Protein AF-A0A9J6C9J0-F1 (afdb_monomer_lite)

Sequence (92 aa):
MRTVSQNSANVFAVSGPVVTAERMAGSAMYELVRVGYYELVGVTVGDPVLRTGKPLSVELGPGIMGSIFDGIQRPLKDINELTQSILYPKGN

Secondary structure (DSSP, 8-state):
-----TT--EEEEEETTEEEEE--TTPPTTEEEEE-SS--S---TT-BEEEEEEE-----STT-TT--B-TTS-BHHHHHHHHTSSSPP---

InterPro domains:
  IPR022878 V-type ATP synthase catalytic alpha chain [PTHR43607] (6-91)
  IPR023366 ATP synthase subunit alpha, N-terminal domain-like superfamily [G3DSA:2.40.30.20] (2-42)
  IPR027417 P-loop containing nucleoside triphosphate hydrolase [G3DSA:3.40.50.300] (45-92)

Radius of gyration: 16.03 Å; chains: 1; bounding box: 40×30×40 Å

pLDDT: mean 82.01, std 13.76, range [38.88, 94.12]

Structure (mmCIF, N/CA/C/O backbone):
data_AF-A0A9J6C9J0-F1
#
_entry.id   AF-A0A9J6C9J0-F1
#
loop_
_atom_site.group_PDB
_atom_site.id
_atom_site.type_symbol
_atom_site.label_atom_id
_atom_site.label_alt_id
_atom_site.label_comp_id
_atom_site.label_asym_id
_atom_site.label_entity_id
_atom_site.label_seq_id
_atom_site.pdbx_PDB_ins_code
_atom_site.Cartn_x
_atom_site.Cartn_y
_atom_site.Cartn_z
_atom_site.occupancy
_atom_site.B_iso_or_equiv
_atom_site.auth_seq_id
_atom_site.auth_comp_id
_atom_site.auth_asym_id
_atom_site.auth_atom_id
_atom_site.pdbx_PDB_model_num
ATOM 1 N N . MET A 1 1 ? 10.643 -17.090 2.668 1.00 38.88 1 MET A N 1
ATOM 2 C CA . MET A 1 1 ? 11.422 -16.028 1.997 1.00 38.88 1 MET A CA 1
ATOM 3 C C . MET A 1 1 ? 11.077 -16.072 0.510 1.00 38.88 1 MET A C 1
ATOM 5 O O . MET A 1 1 ? 11.466 -17.021 -0.154 1.00 38.88 1 MET A O 1
ATOM 9 N N . ARG A 1 2 ? 10.218 -15.169 0.010 1.00 40.97 2 ARG A N 1
ATOM 10 C CA . ARG A 1 2 ? 9.848 -15.131 -1.418 1.00 40.97 2 ARG A CA 1
ATOM 11 C C . ARG A 1 2 ? 10.941 -14.373 -2.169 1.00 40.97 2 ARG A C 1
ATOM 13 O O . ARG A 1 2 ? 11.084 -13.173 -1.974 1.00 40.97 2 ARG A O 1
ATOM 20 N N . THR A 1 3 ? 11.724 -15.087 -2.971 1.00 43.47 3 THR A N 1
ATOM 21 C CA . THR A 1 3 ? 12.764 -14.510 -3.826 1.00 43.47 3 THR A CA 1
ATOM 22 C C . THR A 1 3 ? 12.119 -13.586 -4.848 1.00 43.47 3 THR A C 1
ATOM 24 O O . THR A 1 3 ? 11.287 -14.013 -5.649 1.00 43.47 3 THR A O 1
ATOM 27 N N . VAL A 1 4 ? 12.482 -12.312 -4.804 1.00 53.84 4 VAL A N 1
ATOM 28 C CA . VAL A 1 4 ? 11.998 -11.315 -5.754 1.00 53.84 4 VAL A CA 1
ATOM 29 C C . VAL A 1 4 ? 12.830 -11.476 -7.012 1.00 53.84 4 VAL A C 1
ATOM 31 O O . VAL A 1 4 ? 14.049 -11.324 -6.994 1.00 53.84 4 VAL A O 1
ATOM 34 N N . SER A 1 5 ? 12.165 -11.896 -8.085 1.00 52.06 5 SER A N 1
ATOM 35 C CA . SER A 1 5 ? 12.776 -12.034 -9.403 1.00 52.06 5 SER A CA 1
ATOM 36 C C . SER A 1 5 ? 13.427 -10.708 -9.802 1.00 52.06 5 SER A C 1
ATOM 38 O O . SER A 1 5 ? 12.825 -9.652 -9.614 1.00 52.06 5 SER A O 1
ATOM 40 N N . GLN A 1 6 ? 14.628 -10.749 -10.385 1.00 50.88 6 GLN A N 1
ATOM 41 C CA . GLN A 1 6 ? 15.382 -9.560 -10.817 1.00 50.88 6 GLN A CA 1
ATOM 42 C C . GLN A 1 6 ? 14.658 -8.704 -11.884 1.00 50.88 6 GLN A C 1
ATOM 44 O O . GLN A 1 6 ? 15.155 -7.651 -12.265 1.00 50.88 6 GLN A O 1
ATOM 49 N N . ASN A 1 7 ? 13.466 -9.118 -12.331 1.00 57.22 7 ASN A N 1
ATOM 50 C CA . ASN A 1 7 ? 12.583 -8.373 -13.229 1.00 57.22 7 ASN A CA 1
ATOM 51 C C . ASN A 1 7 ? 11.322 -7.808 -12.531 1.00 57.22 7 ASN A C 1
ATOM 53 O O . ASN A 1 7 ? 10.293 -7.606 -13.175 1.00 57.22 7 ASN A O 1
ATOM 57 N N . SER A 1 8 ? 11.360 -7.628 -11.207 1.00 72.75 8 SER A N 1
ATOM 58 C CA . SER A 1 8 ? 10.227 -7.119 -10.424 1.00 72.75 8 SER A CA 1
ATOM 59 C C . SER A 1 8 ? 10.011 -5.615 -10.621 1.00 72.75 8 SER A C 1
ATOM 61 O O . SER A 1 8 ? 10.959 -4.859 -10.841 1.00 72.75 8 SER A O 1
ATOM 63 N N . ALA A 1 9 ? 8.749 -5.189 -10.547 1.00 87.94 9 ALA A N 1
ATOM 64 C CA . ALA A 1 9 ? 8.382 -3.781 -10.565 1.00 87.94 9 ALA A CA 1
ATOM 65 C C . ALA A 1 9 ? 8.825 -3.088 -9.276 1.00 87.94 9 ALA A C 1
ATOM 67 O O . ALA A 1 9 ? 8.622 -3.641 -8.193 1.00 87.94 9 ALA A O 1
ATOM 68 N N . ASN A 1 10 ? 9.391 -1.887 -9.408 1.00 92.00 10 ASN A N 1
ATOM 69 C CA . ASN A 1 10 ? 9.974 -1.126 -8.303 1.00 92.00 10 ASN A CA 1
ATOM 70 C C . ASN A 1 10 ? 9.628 0.365 -8.425 1.00 92.00 10 ASN A C 1
ATOM 72 O O . ASN A 1 10 ? 9.382 0.871 -9.524 1.00 92.00 10 ASN A O 1
ATOM 76 N N . VAL A 1 11 ? 9.649 1.082 -7.304 1.00 92.38 11 VAL A N 1
ATOM 77 C CA . VAL A 1 11 ? 9.475 2.537 -7.250 1.00 92.38 11 VAL A CA 1
ATOM 78 C C . VAL A 1 11 ? 10.660 3.241 -7.908 1.00 92.38 11 VAL A C 1
ATOM 80 O O . VAL A 1 11 ? 11.811 3.017 -7.541 1.00 92.38 11 VAL A O 1
ATOM 83 N N . PHE A 1 12 ? 10.355 4.129 -8.849 1.00 93.56 12 PHE A N 1
ATOM 84 C CA . PHE A 1 12 ? 11.309 4.966 -9.573 1.00 93.56 12 PHE A CA 1
ATOM 85 C C . PHE A 1 12 ? 11.397 6.384 -8.990 1.00 93.56 12 PHE A C 1
ATOM 87 O O . PHE A 1 12 ? 12.486 6.941 -8.888 1.00 93.56 12 PHE A O 1
ATOM 94 N N . ALA A 1 13 ? 10.266 6.975 -8.591 1.00 92.44 13 ALA A N 1
ATOM 95 C CA . ALA A 1 13 ? 10.221 8.326 -8.030 1.00 92.44 13 ALA A CA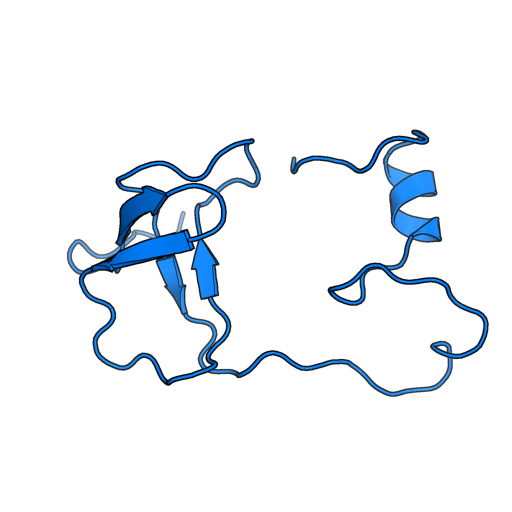 1
ATOM 96 C C . ALA A 1 13 ? 9.038 8.515 -7.071 1.00 92.44 13 ALA A C 1
ATOM 98 O O . ALA A 1 13 ? 7.990 7.891 -7.240 1.00 92.44 13 ALA A O 1
ATOM 99 N N . VAL A 1 14 ? 9.195 9.420 -6.101 1.00 91.38 14 VAL A N 1
ATOM 100 C CA . VAL A 1 14 ? 8.164 9.790 -5.118 1.00 91.38 14 VAL A CA 1
ATOM 101 C C . VAL A 1 14 ? 8.037 11.312 -5.071 1.00 91.38 14 VAL A C 1
ATOM 103 O O . VAL A 1 14 ? 9.028 12.018 -4.897 1.00 91.38 14 VAL A O 1
ATOM 106 N N . SER A 1 15 ? 6.816 11.821 -5.226 1.00 90.62 15 SER A N 1
ATOM 107 C CA . SER A 1 15 ? 6.475 13.243 -5.149 1.00 90.62 15 SER A CA 1
ATOM 108 C C . SER A 1 15 ? 5.213 13.419 -4.304 1.00 90.62 15 SER A C 1
ATOM 110 O O . SER A 1 15 ? 4.084 13.303 -4.786 1.00 90.62 15 SER A O 1
ATOM 112 N N . GLY A 1 16 ? 5.406 13.643 -3.001 1.00 87.31 16 GLY A N 1
ATOM 113 C CA . GLY A 1 16 ? 4.308 13.688 -2.035 1.00 87.31 16 GLY A CA 1
ATOM 114 C C . GLY A 1 16 ? 3.502 12.377 -2.051 1.00 87.31 16 GLY A C 1
ATOM 115 O O . GLY A 1 16 ? 4.088 11.322 -1.815 1.00 87.31 16 GLY A O 1
ATOM 116 N N . PRO A 1 17 ? 2.184 12.406 -2.329 1.00 86.19 17 PRO A N 1
ATOM 117 C CA . PRO A 1 17 ? 1.363 11.197 -2.420 1.00 86.19 17 PRO A CA 1
ATOM 118 C C . PRO A 1 17 ? 1.515 10.444 -3.752 1.00 86.19 17 PRO A C 1
ATOM 120 O O . PRO A 1 17 ? 0.997 9.336 -3.884 1.00 86.19 17 PRO A O 1
ATOM 123 N N . VAL A 1 18 ? 2.171 11.037 -4.755 1.00 90.75 18 VAL A N 1
ATOM 124 C CA . VAL A 1 18 ? 2.324 10.437 -6.085 1.00 90.75 18 VAL A CA 1
ATOM 125 C C . VAL A 1 18 ? 3.595 9.599 -6.125 1.00 90.75 18 VAL A C 1
ATOM 127 O O . VAL A 1 18 ? 4.684 10.086 -5.822 1.00 90.75 18 VAL A O 1
ATOM 130 N N . VAL A 1 19 ? 3.459 8.342 -6.542 1.00 91.31 19 VAL A N 1
ATOM 131 C CA . VAL A 1 19 ? 4.568 7.397 -6.702 1.00 91.31 19 VAL A CA 1
ATOM 132 C C . VAL A 1 19 ? 4.594 6.906 -8.144 1.00 91.31 19 VAL A C 1
ATOM 134 O O . VAL A 1 19 ? 3.586 6.429 -8.663 1.00 91.31 19 VAL A O 1
ATOM 137 N N . THR A 1 20 ? 5.757 6.996 -8.780 1.00 94.06 20 THR A N 1
ATOM 138 C CA . THR A 1 20 ? 6.007 6.456 -10.119 1.00 94.06 20 THR A CA 1
ATOM 139 C C . THR A 1 20 ? 6.804 5.168 -9.983 1.00 94.06 20 THR A C 1
ATOM 141 O O . THR A 1 20 ? 7.822 5.152 -9.294 1.00 94.06 20 THR A O 1
ATOM 144 N N . ALA A 1 21 ? 6.372 4.102 -10.656 1.00 93.31 21 ALA A N 1
ATOM 145 C CA . ALA A 1 21 ? 7.032 2.799 -10.645 1.00 93.31 21 ALA A CA 1
ATOM 146 C C . ALA A 1 21 ? 7.400 2.345 -12.062 1.00 93.31 21 ALA A C 1
ATOM 148 O O . ALA A 1 21 ? 6.686 2.628 -13.025 1.00 93.31 21 ALA A O 1
ATOM 149 N N . GLU A 1 22 ? 8.505 1.618 -12.182 1.00 94.12 22 GLU A N 1
ATOM 150 C CA . GLU A 1 22 ? 8.987 1.051 -13.440 1.00 94.12 22 GLU A CA 1
ATOM 151 C C . GLU A 1 22 ? 8.732 -0.459 -13.525 1.00 94.12 22 GLU A C 1
ATOM 153 O O . GLU A 1 22 ? 8.449 -1.121 -12.527 1.00 94.12 22 GLU A O 1
ATOM 158 N N . ARG A 1 23 ? 8.826 -1.013 -14.742 1.00 92.75 23 ARG A N 1
ATOM 159 C CA . ARG A 1 23 ? 8.566 -2.438 -15.043 1.00 92.75 23 ARG A CA 1
ATOM 160 C C . ARG A 1 23 ? 7.151 -2.910 -14.657 1.00 92.75 23 ARG A C 1
ATOM 162 O O . ARG A 1 23 ? 6.933 -4.075 -14.347 1.00 92.75 23 ARG A O 1
ATOM 169 N N . MET A 1 24 ? 6.162 -2.022 -14.783 1.00 91.75 24 MET A N 1
ATOM 170 C CA . MET A 1 24 ? 4.735 -2.288 -14.519 1.00 91.75 24 MET A CA 1
ATOM 171 C C . MET A 1 24 ? 3.994 -2.952 -15.703 1.00 91.75 24 MET A C 1
ATOM 173 O O . MET A 1 24 ? 2.779 -2.820 -15.844 1.00 91.75 24 MET A O 1
ATOM 177 N N . ALA A 1 25 ? 4.704 -3.651 -16.594 1.00 90.50 25 ALA A N 1
ATOM 178 C CA . ALA A 1 25 ? 4.101 -4.273 -17.775 1.00 90.50 25 ALA A CA 1
ATOM 179 C C . ALA A 1 25 ? 3.105 -5.376 -17.378 1.00 90.50 25 ALA A C 1
ATOM 181 O O . ALA A 1 25 ? 3.462 -6.308 -16.657 1.00 90.50 25 ALA A O 1
ATOM 182 N N . GLY A 1 26 ? 1.860 -5.279 -17.856 1.00 87.19 26 GLY A N 1
ATOM 183 C CA . GLY A 1 26 ? 0.746 -6.167 -17.494 1.00 87.19 26 GLY A CA 1
ATOM 184 C C . GLY A 1 26 ? -0.097 -5.685 -16.307 1.00 87.19 26 GLY A C 1
ATOM 185 O O . GLY A 1 26 ? -0.978 -6.418 -15.873 1.00 87.19 26 GLY A O 1
ATOM 186 N N . SER A 1 27 ? 0.187 -4.498 -15.758 1.00 89.19 27 SER A N 1
ATOM 187 C CA . SER A 1 27 ? -0.715 -3.821 -14.819 1.00 89.19 27 SER A CA 1
ATOM 188 C C . SER A 1 27 ? -1.889 -3.190 -15.567 1.00 89.19 27 SER A C 1
ATOM 190 O O . SER A 1 27 ? -1.724 -2.729 -16.700 1.00 89.19 27 SER A O 1
ATOM 192 N N . ALA A 1 28 ? -3.051 -3.116 -14.926 1.00 91.00 28 ALA A N 1
ATOM 193 C CA . ALA A 1 28 ? -4.221 -2.423 -15.459 1.00 91.00 28 ALA A CA 1
ATOM 194 C C . ALA A 1 28 ? -4.407 -1.026 -14.839 1.00 91.00 28 ALA A C 1
ATOM 196 O O . ALA A 1 28 ? -3.987 -0.755 -13.712 1.00 91.00 28 ALA A O 1
ATOM 197 N N . MET A 1 29 ? -5.076 -0.126 -15.568 1.00 93.81 29 MET A N 1
ATOM 198 C CA . MET A 1 29 ? -5.557 1.131 -14.985 1.00 93.81 29 MET A CA 1
ATOM 199 C C . MET A 1 29 ? -6.534 0.814 -13.841 1.00 93.81 29 MET A C 1
ATOM 201 O O . MET A 1 29 ? -7.355 -0.093 -13.970 1.00 93.81 29 MET A O 1
ATOM 205 N N . TYR A 1 30 ? -6.440 1.560 -12.736 1.00 90.94 30 TYR A N 1
ATOM 206 C CA . TYR A 1 30 ? -7.220 1.356 -11.504 1.00 90.94 30 TYR A CA 1
ATOM 207 C C . TYR A 1 30 ? -6.949 0.044 -10.751 1.00 90.94 30 TYR A C 1
ATOM 209 O O . TYR A 1 30 ? -7.672 -0.274 -9.807 1.00 90.94 30 TYR A O 1
ATOM 217 N N . GLU A 1 31 ? -5.908 -0.704 -11.117 1.00 92.88 31 GLU A N 1
ATOM 218 C CA . GLU A 1 31 ? -5.466 -1.863 -10.346 1.00 92.88 31 GLU A CA 1
ATOM 219 C C . GLU A 1 31 ? -4.862 -1.435 -9.002 1.00 92.88 31 GLU A C 1
ATOM 221 O O . GLU A 1 31 ? -4.052 -0.508 -8.927 1.00 92.88 31 GLU A O 1
ATOM 226 N N . LEU A 1 32 ? -5.223 -2.141 -7.932 1.00 90.19 32 LEU A N 1
ATOM 227 C CA . LEU A 1 32 ? -4.634 -1.946 -6.619 1.00 90.19 32 LEU A CA 1
ATOM 228 C C . LEU A 1 32 ? -3.239 -2.581 -6.560 1.00 90.19 32 LEU A C 1
ATOM 230 O O . LEU A 1 32 ? -3.030 -3.719 -6.989 1.00 90.19 32 LEU A O 1
ATOM 234 N N . VAL A 1 33 ? -2.282 -1.864 -5.980 1.00 90.06 33 VAL A N 1
ATOM 235 C CA . VAL A 1 33 ? -0.894 -2.315 -5.823 1.00 90.06 33 VAL A CA 1
ATOM 236 C C . VAL A 1 33 ? -0.446 -2.153 -4.374 1.00 90.06 33 VAL A C 1
ATOM 238 O O . VAL A 1 33 ? -0.940 -1.288 -3.654 1.00 90.06 33 VAL A O 1
ATOM 241 N N . ARG A 1 34 ? 0.491 -2.991 -3.934 1.00 88.19 34 ARG A N 1
ATOM 242 C CA . ARG A 1 34 ? 1.186 -2.855 -2.647 1.00 88.19 34 ARG A CA 1
ATOM 243 C C . ARG A 1 34 ? 2.604 -2.372 -2.909 1.00 88.19 34 ARG A C 1
ATOM 245 O O . ARG A 1 34 ? 3.275 -2.935 -3.767 1.00 88.19 34 ARG A O 1
ATOM 252 N N . VAL A 1 35 ? 3.047 -1.356 -2.182 1.00 87.69 35 VAL A N 1
ATOM 253 C CA . VAL A 1 35 ? 4.394 -0.788 -2.308 1.00 87.69 35 VAL A CA 1
ATOM 254 C C . VAL A 1 35 ? 5.177 -1.090 -1.032 1.00 87.69 35 VAL A C 1
ATOM 256 O O . VAL A 1 35 ? 4.634 -0.905 0.054 1.00 87.69 35 VAL A O 1
ATOM 259 N N . GLY A 1 36 ? 6.421 -1.553 -1.163 1.00 83.06 36 GLY A N 1
ATOM 260 C CA . GLY A 1 36 ? 7.263 -1.949 -0.030 1.00 83.06 36 GLY A CA 1
ATOM 261 C C . GLY A 1 36 ? 7.010 -3.381 0.468 1.00 83.06 36 GLY A C 1
ATOM 262 O O . GLY A 1 36 ? 6.007 -4.017 0.136 1.00 83.06 36 GLY A O 1
ATOM 263 N N . TYR A 1 37 ? 7.952 -3.911 1.257 1.00 72.38 37 TYR A N 1
ATOM 264 C CA . TYR A 1 37 ? 7.790 -5.194 1.972 1.00 72.38 37 TYR A CA 1
ATOM 265 C C . TYR A 1 37 ? 7.280 -5.018 3.400 1.00 72.38 37 TYR A C 1
ATOM 267 O O . TYR A 1 37 ? 6.593 -5.896 3.918 1.00 72.38 37 TYR A O 1
ATOM 275 N N . TYR A 1 38 ? 7.662 -3.910 4.026 1.00 58.06 38 TYR A N 1
ATOM 276 C CA . TYR A 1 38 ? 7.352 -3.579 5.405 1.00 58.06 38 TYR A CA 1
ATOM 277 C C . TYR A 1 38 ? 6.513 -2.313 5.414 1.00 58.06 38 TYR A C 1
ATOM 279 O O . TYR A 1 38 ? 6.684 -1.456 4.548 1.00 58.06 38 TYR A O 1
ATOM 287 N N . GLU A 1 39 ? 5.632 -2.171 6.395 1.00 59.00 39 GLU A N 1
ATOM 288 C CA . GLU A 1 39 ? 4.789 -0.984 6.526 1.00 59.00 39 GLU A CA 1
ATOM 289 C C . GLU A 1 39 ? 5.572 0.201 7.137 1.00 59.00 39 GLU A C 1
ATOM 291 O O . GLU A 1 39 ? 4.989 1.154 7.644 1.00 59.00 39 GLU A O 1
ATOM 296 N N . LEU A 1 40 ? 6.908 0.166 7.076 1.00 49.34 40 LEU A N 1
ATOM 297 C CA . LEU A 1 40 ? 7.782 1.206 7.602 1.00 49.34 40 LEU A CA 1
ATOM 298 C C . LEU A 1 40 ? 7.471 2.552 6.941 1.00 49.34 40 LEU A C 1
ATOM 300 O O . LEU A 1 40 ? 7.151 2.652 5.756 1.00 49.34 40 LEU A O 1
ATOM 304 N N . VAL A 1 41 ? 7.546 3.608 7.744 1.00 58.62 41 VAL A N 1
ATOM 305 C CA . VAL A 1 41 ? 7.166 4.955 7.328 1.00 58.62 41 VAL A CA 1
ATOM 306 C C . VAL A 1 41 ? 8.035 5.427 6.160 1.00 58.62 41 VAL A C 1
ATOM 308 O O . VAL A 1 41 ? 9.220 5.698 6.327 1.00 58.62 41 VAL A O 1
ATOM 311 N N . GLY A 1 42 ? 7.391 5.616 5.009 1.00 70.56 42 GLY A N 1
ATOM 312 C CA . GLY A 1 42 ? 7.957 6.276 3.836 1.00 70.56 42 GLY A CA 1
ATOM 313 C C . GLY A 1 42 ? 8.268 5.306 2.702 1.00 70.56 42 GLY A C 1
ATOM 314 O O . GLY A 1 42 ? 9.125 4.441 2.828 1.00 70.56 42 GLY A O 1
ATOM 315 N N . VAL A 1 43 ? 7.596 5.506 1.567 1.00 82.50 43 VAL A N 1
ATOM 316 C CA . VAL A 1 43 ? 7.962 4.854 0.307 1.00 82.50 43 VAL A CA 1
ATOM 317 C C . VAL A 1 43 ? 9.234 5.513 -0.219 1.00 82.50 43 VAL A C 1
ATOM 319 O O . VAL A 1 43 ? 9.299 6.740 -0.329 1.00 82.50 43 VAL A O 1
ATOM 322 N N . THR A 1 44 ? 10.227 4.706 -0.570 1.00 87.94 44 THR A N 1
ATOM 323 C CA . THR A 1 44 ? 11.516 5.150 -1.106 1.00 87.94 44 THR 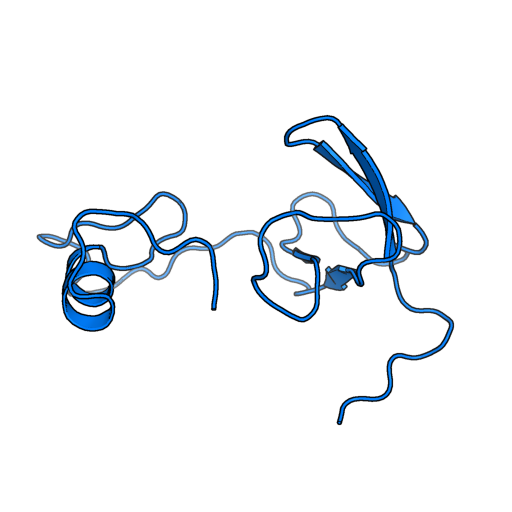A CA 1
ATOM 324 C C . THR A 1 44 ? 11.785 4.561 -2.489 1.00 87.94 44 THR A C 1
ATOM 326 O O . THR A 1 44 ? 11.162 3.592 -2.925 1.00 87.94 44 THR A O 1
ATOM 329 N N . VAL A 1 45 ? 12.705 5.186 -3.228 1.00 89.94 45 VAL A N 1
ATOM 330 C CA . VAL A 1 45 ? 13.141 4.676 -4.535 1.00 89.94 45 VAL A CA 1
ATOM 331 C C . VAL A 1 45 ? 13.790 3.305 -4.350 1.00 89.94 45 VAL A C 1
ATOM 333 O O . VAL A 1 45 ? 14.654 3.136 -3.494 1.00 89.94 45 VAL A O 1
ATOM 336 N N . GLY A 1 46 ? 13.385 2.337 -5.173 1.00 88.88 46 GLY A N 1
ATOM 337 C CA . GLY A 1 46 ? 13.830 0.945 -5.083 1.00 88.88 46 GLY A CA 1
ATOM 338 C C . GLY A 1 46 ? 12.876 0.014 -4.332 1.00 88.88 46 GLY A C 1
ATOM 339 O O . GLY A 1 46 ? 13.039 -1.201 -4.447 1.00 88.88 46 GLY A O 1
ATOM 340 N N . ASP A 1 47 ? 11.858 0.537 -3.638 1.00 90.25 47 ASP A N 1
ATOM 341 C CA . ASP A 1 47 ? 10.853 -0.310 -2.992 1.00 90.25 47 ASP A CA 1
ATOM 342 C C . ASP A 1 47 ? 10.100 -1.163 -4.023 1.00 90.25 47 ASP A C 1
ATOM 344 O O . ASP A 1 47 ? 9.754 -0.670 -5.103 1.00 90.25 47 ASP A O 1
ATOM 348 N N . PRO A 1 48 ? 9.814 -2.442 -3.719 1.00 89.81 48 PRO A N 1
ATOM 349 C CA . PRO A 1 48 ? 9.057 -3.299 -4.622 1.00 89.81 48 PRO A CA 1
ATOM 350 C C . PRO A 1 48 ? 7.627 -2.790 -4.796 1.00 89.81 48 PRO A C 1
ATOM 352 O O . PRO A 1 48 ? 7.012 -2.264 -3.867 1.00 89.81 48 PRO A O 1
ATOM 355 N N . VAL A 1 49 ? 7.051 -3.051 -5.963 1.00 91.12 49 VAL A N 1
ATOM 356 C CA . VAL A 1 49 ? 5.629 -2.846 -6.234 1.00 91.12 49 VAL A CA 1
ATOM 357 C C . VAL A 1 49 ? 5.001 -4.182 -6.612 1.00 91.12 49 VAL A C 1
ATOM 359 O O . VAL A 1 49 ? 5.309 -4.783 -7.640 1.00 91.12 49 VAL A O 1
ATOM 362 N N . LEU A 1 50 ? 4.106 -4.665 -5.756 1.00 89.44 50 LEU A N 1
ATOM 363 C CA . LEU A 1 50 ? 3.390 -5.922 -5.919 1.00 89.44 50 LEU A CA 1
ATOM 364 C C . LEU A 1 50 ? 1.981 -5.660 -6.442 1.00 89.44 50 LEU A C 1
ATOM 366 O O . LEU A 1 50 ? 1.170 -4.972 -5.823 1.00 89.44 50 LEU A O 1
ATOM 370 N N . ARG A 1 51 ? 1.680 -6.269 -7.580 1.00 88.75 51 ARG A N 1
ATOM 371 C CA . ARG A 1 51 ? 0.369 -6.222 -8.225 1.00 88.75 51 ARG A CA 1
ATOM 372 C C . ARG A 1 51 ? -0.634 -7.133 -7.538 1.00 88.75 51 ARG A C 1
ATOM 374 O O . ARG A 1 51 ? -0.288 -8.256 -7.169 1.00 88.75 51 ARG A O 1
ATOM 381 N N . THR A 1 52 ? -1.877 -6.675 -7.408 1.00 89.31 52 THR A N 1
ATOM 382 C CA . THR A 1 52 ? -2.974 -7.520 -6.908 1.00 89.31 52 THR A CA 1
ATOM 383 C C . THR A 1 52 ? -3.810 -8.137 -8.025 1.00 89.31 52 THR A C 1
ATOM 385 O O . THR A 1 52 ? -4.523 -9.108 -7.773 1.00 89.31 52 THR A O 1
ATOM 388 N N . GLY A 1 53 ? -3.735 -7.596 -9.246 1.00 90.50 53 GLY A N 1
ATOM 389 C CA . GLY A 1 53 ? -4.566 -7.996 -10.382 1.00 90.50 53 GLY A CA 1
ATOM 390 C C . GLY A 1 53 ? -6.046 -7.642 -10.228 1.00 90.50 53 GLY A C 1
ATOM 391 O O . GLY A 1 53 ? -6.869 -8.129 -11.000 1.00 90.50 53 GLY A O 1
ATOM 392 N N . LYS A 1 54 ? -6.412 -6.846 -9.216 1.00 90.88 54 LYS A N 1
ATOM 393 C CA . LYS A 1 54 ? -7.797 -6.484 -8.904 1.00 90.88 54 LYS A CA 1
ATOM 394 C C . LYS A 1 54 ? -7.914 -4.974 -8.698 1.00 90.88 54 LYS A C 1
ATOM 396 O O . LYS A 1 54 ? -6.978 -4.366 -8.177 1.00 90.88 54 LYS A O 1
ATOM 401 N N . PRO A 1 55 ? -9.037 -4.354 -9.084 1.00 93.00 55 PRO A N 1
ATOM 402 C CA . PRO A 1 55 ? -9.298 -2.969 -8.723 1.00 93.00 55 PRO A CA 1
ATOM 403 C C . PRO A 1 55 ? -9.525 -2.829 -7.213 1.00 93.00 55 PRO A C 1
ATOM 405 O O . PRO A 1 55 ? -9.735 -3.822 -6.511 1.00 93.00 55 PRO A O 1
ATOM 408 N N . LEU A 1 56 ? -9.517 -1.591 -6.712 1.00 88.94 56 LEU A N 1
ATOM 409 C CA . LEU A 1 56 ? -9.981 -1.310 -5.353 1.00 88.94 56 LEU A CA 1
ATOM 410 C C . LEU A 1 56 ? -11.435 -1.786 -5.201 1.00 88.94 56 LEU A C 1
ATOM 412 O O . LEU A 1 56 ? -12.302 -1.432 -5.998 1.00 88.94 56 LEU A O 1
ATOM 416 N N . SER A 1 57 ? -11.689 -2.586 -4.171 1.00 89.12 57 SER A N 1
ATOM 417 C CA . SER A 1 57 ? -12.998 -3.165 -3.875 1.00 89.12 57 SER A CA 1
ATOM 418 C C . SER A 1 57 ? -13.283 -3.104 -2.382 1.00 89.12 57 SER A C 1
ATOM 420 O O . SER A 1 57 ? -12.356 -3.072 -1.576 1.00 89.12 57 SER A O 1
ATOM 422 N N . VAL A 1 58 ? -1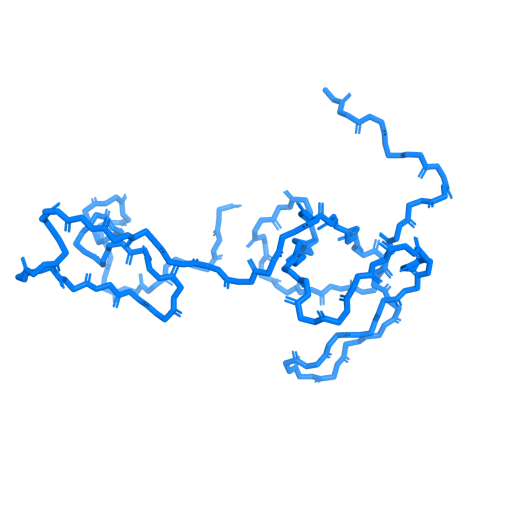4.563 -3.155 -2.035 1.00 88.06 58 VAL A N 1
ATOM 423 C CA . VAL A 1 58 ? -15.074 -3.162 -0.661 1.00 88.06 58 VAL A CA 1
ATOM 424 C C . VAL A 1 58 ? -15.892 -4.437 -0.454 1.00 88.06 58 VAL A C 1
ATOM 426 O O . VAL A 1 58 ? -16.574 -4.893 -1.374 1.00 88.06 58 VAL A O 1
ATOM 429 N N . GLU A 1 59 ? -15.821 -5.020 0.739 1.00 87.31 59 GLU A N 1
ATOM 430 C CA . GLU A 1 59 ? -16.699 -6.121 1.139 1.00 87.31 59 GLU A CA 1
ATOM 431 C C . GLU A 1 59 ? -18.076 -5.573 1.525 1.00 87.31 59 GLU A C 1
ATOM 433 O O . GLU A 1 59 ? -18.154 -4.585 2.250 1.00 87.31 59 GLU A O 1
ATOM 438 N N . LEU A 1 60 ? -19.157 -6.198 1.048 1.00 89.00 60 LEU A N 1
ATOM 439 C CA . LEU A 1 60 ? -20.535 -5.841 1.389 1.00 89.00 60 LEU A CA 1
ATOM 440 C C . LEU A 1 60 ? -21.206 -7.006 2.118 1.00 89.00 60 LEU A C 1
ATOM 442 O O . LEU A 1 60 ? -21.272 -8.112 1.587 1.00 89.00 60 LEU A O 1
ATOM 446 N N . GLY A 1 61 ? -21.743 -6.754 3.311 1.00 88.31 61 GLY A N 1
ATOM 447 C CA . GLY A 1 61 ? -22.405 -7.780 4.106 1.00 88.31 61 GLY A CA 1
ATOM 448 C C . GLY A 1 61 ? -22.965 -7.264 5.436 1.00 88.31 61 GLY A C 1
ATOM 449 O O . GLY A 1 61 ? -22.769 -6.097 5.798 1.00 88.31 61 GLY A O 1
ATOM 450 N N . PRO A 1 62 ? -23.689 -8.123 6.174 1.00 87.56 62 PRO A N 1
ATOM 451 C CA . PRO A 1 62 ? -24.115 -7.837 7.540 1.00 87.56 62 PRO A CA 1
ATOM 452 C C . PRO A 1 62 ? -22.917 -7.463 8.4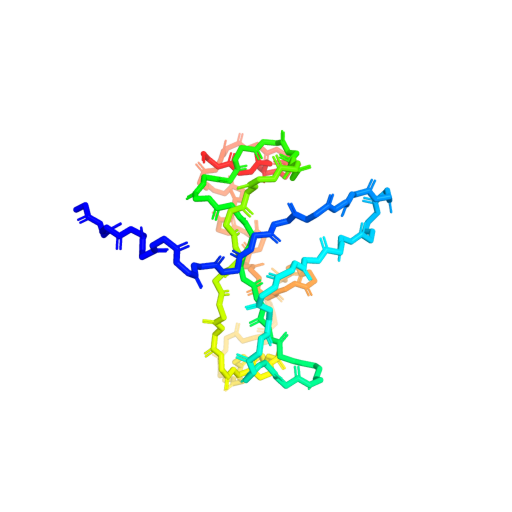25 1.00 87.56 62 PRO A C 1
ATOM 454 O O . PRO A 1 62 ? -21.851 -8.056 8.307 1.00 87.56 62 PRO A O 1
ATOM 457 N N . GLY A 1 63 ? -23.089 -6.483 9.315 1.00 82.62 63 GLY A N 1
ATOM 458 C CA . GLY A 1 63 ? -22.012 -5.986 10.187 1.00 82.62 63 GLY A CA 1
ATOM 459 C C . GLY A 1 63 ? -21.293 -4.728 9.682 1.00 82.62 63 GLY A C 1
ATOM 460 O O . GLY A 1 63 ? -20.519 -4.131 10.429 1.00 82.62 63 GLY A O 1
ATOM 461 N N . ILE A 1 64 ? -21.589 -4.265 8.460 1.00 85.94 64 ILE A N 1
ATOM 462 C CA . ILE A 1 64 ? -21.107 -2.961 7.966 1.00 85.94 64 ILE A CA 1
ATOM 463 C C . ILE A 1 64 ? -21.898 -1.801 8.575 1.00 85.94 64 ILE A C 1
ATOM 465 O O . ILE A 1 64 ? -21.318 -0.788 8.960 1.00 85.94 64 ILE A O 1
ATOM 469 N N . MET A 1 65 ? -23.223 -1.935 8.683 1.00 84.62 65 MET A N 1
ATOM 470 C CA . MET A 1 65 ? -24.041 -0.926 9.355 1.00 84.62 65 MET A CA 1
ATOM 471 C C . MET A 1 65 ? -23.759 -0.908 10.859 1.00 84.62 65 MET A C 1
ATOM 473 O O . MET A 1 65 ? -23.751 -1.953 11.504 1.00 84.62 65 MET A O 1
ATOM 477 N N . GLY A 1 66 ? -23.572 0.294 11.410 1.00 82.88 66 GLY A N 1
ATOM 478 C CA . GLY A 1 66 ? -23.251 0.503 12.826 1.00 82.88 66 GLY A CA 1
ATOM 479 C C . GLY A 1 66 ? -21.756 0.436 13.154 1.00 82.88 66 GLY A C 1
ATOM 480 O O . GLY A 1 66 ? -21.378 0.731 14.285 1.00 82.88 66 GLY A O 1
ATOM 481 N N . SER A 1 67 ? -20.911 0.111 12.174 1.00 85.38 67 SER A N 1
ATOM 482 C CA . SER A 1 67 ? -19.455 0.035 12.313 1.00 85.38 67 SER A CA 1
ATOM 483 C C . SER A 1 67 ? -18.781 1.254 11.673 1.00 85.38 67 SER A C 1
ATOM 485 O O . SER A 1 67 ? -19.243 1.765 10.653 1.00 85.38 67 SER A O 1
ATOM 487 N N . ILE A 1 68 ? -17.682 1.733 12.266 1.00 87.69 68 ILE A N 1
ATOM 488 C CA . ILE A 1 68 ? -16.885 2.847 11.730 1.00 87.69 68 ILE A CA 1
ATOM 489 C C . ILE A 1 68 ? -15.593 2.287 11.130 1.00 87.69 68 ILE A C 1
ATOM 491 O O . ILE A 1 68 ? -14.817 1.619 11.820 1.00 87.69 68 ILE A O 1
ATOM 495 N N . PHE A 1 69 ? -15.354 2.602 9.859 1.00 88.62 69 PHE A N 1
ATOM 496 C CA . PHE A 1 69 ? -14.180 2.171 9.105 1.00 88.62 69 PHE A CA 1
ATOM 497 C C . PHE A 1 69 ? -13.356 3.368 8.617 1.00 88.62 69 PHE A C 1
ATOM 499 O O . PHE A 1 69 ? -13.869 4.482 8.505 1.00 88.62 69 PHE A O 1
ATOM 506 N N . ASP A 1 70 ? -12.078 3.133 8.317 1.00 87.06 70 ASP A N 1
ATOM 507 C CA . ASP A 1 70 ? -11.226 4.103 7.623 1.00 87.06 70 ASP A CA 1
ATOM 508 C C . ASP A 1 70 ? -11.534 4.181 6.108 1.00 87.06 70 ASP A C 1
ATOM 510 O O . ASP A 1 70 ? -12.388 3.468 5.576 1.00 87.06 70 ASP A O 1
ATOM 514 N N . GLY A 1 71 ? -10.807 5.043 5.387 1.00 84.88 71 GLY A N 1
ATOM 515 C CA . GLY A 1 71 ? -10.966 5.230 3.938 1.00 84.88 71 GLY A CA 1
ATOM 516 C C . GLY A 1 71 ? -10.597 4.021 3.064 1.00 84.88 71 GLY A C 1
ATOM 517 O O . GLY A 1 71 ? -10.774 4.095 1.850 1.00 84.88 71 GLY A O 1
ATOM 518 N N . ILE A 1 72 ? -10.089 2.929 3.646 1.00 86.25 72 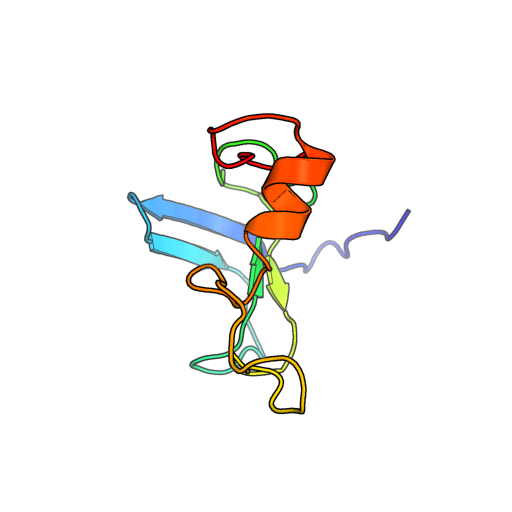ILE A N 1
ATOM 519 C CA . ILE A 1 72 ? -9.802 1.662 2.957 1.00 86.25 72 ILE A CA 1
ATOM 520 C C . ILE A 1 72 ? -10.476 0.454 3.635 1.00 86.25 72 ILE A C 1
ATOM 522 O O . ILE A 1 72 ? -10.042 -0.681 3.449 1.00 86.25 72 ILE A O 1
ATOM 526 N N . GLN A 1 73 ? -11.552 0.692 4.392 1.00 85.88 73 GLN A N 1
ATOM 527 C CA . GLN A 1 73 ? -12.392 -0.323 5.036 1.00 85.88 73 GLN A CA 1
ATOM 528 C C . GLN A 1 73 ? -11.729 -1.133 6.170 1.00 85.88 73 GLN A C 1
ATOM 530 O O . GLN A 1 73 ? -12.091 -2.282 6.419 1.00 85.88 73 GLN A O 1
ATOM 535 N N . ARG A 1 74 ? -10.792 -0.554 6.924 1.00 84.81 74 ARG A N 1
ATOM 536 C CA . ARG A 1 74 ? -10.298 -1.170 8.168 1.00 84.81 74 ARG A CA 1
ATOM 537 C C . ARG A 1 74 ? -11.132 -0.713 9.374 1.00 84.81 74 ARG A C 1
ATOM 539 O O . ARG A 1 74 ? -11.353 0.495 9.503 1.00 84.81 74 ARG A O 1
ATOM 546 N N . PRO A 1 75 ? -11.595 -1.619 10.258 1.00 89.44 75 PRO A N 1
ATOM 547 C CA . PRO A 1 75 ? -12.397 -1.239 11.423 1.00 89.44 75 PRO A CA 1
ATOM 548 C C . PRO A 1 75 ? -11.583 -0.392 12.410 1.00 89.44 75 PRO A C 1
ATOM 550 O O . PRO A 1 75 ? -10.557 -0.836 12.923 1.00 89.44 75 PRO A O 1
ATOM 553 N N . LEU A 1 76 ? -12.036 0.830 12.712 1.00 87.19 76 LEU A N 1
ATOM 554 C CA . LEU A 1 76 ? -11.291 1.731 13.608 1.00 87.19 76 LEU A CA 1
ATOM 555 C C . LEU A 1 76 ? -11.288 1.253 15.064 1.00 87.19 76 LEU A C 1
ATOM 557 O O . LEU A 1 76 ? -10.335 1.517 15.795 1.00 87.19 76 LEU A O 1
ATOM 561 N N . LYS A 1 77 ? -12.348 0.551 15.480 1.00 88.50 77 LYS A N 1
ATOM 562 C CA . LYS A 1 77 ? -12.456 -0.027 16.822 1.00 88.50 77 LYS A CA 1
ATOM 563 C C . LYS A 1 77 ? -11.359 -1.070 17.053 1.00 88.50 77 LYS A C 1
ATOM 565 O O . LYS A 1 77 ? -10.614 -0.949 18.019 1.00 88.50 77 LYS A O 1
ATOM 570 N N . ASP A 1 78 ? -11.209 -2.002 16.117 1.00 88.00 78 ASP A N 1
ATOM 571 C CA . ASP A 1 78 ? -10.219 -3.080 16.187 1.00 88.00 78 ASP A CA 1
ATOM 572 C C . ASP A 1 78 ? -8.787 -2.527 16.170 1.00 88.00 78 ASP A C 1
ATOM 574 O O . ASP A 1 78 ? -7.926 -2.994 16.914 1.00 88.00 78 ASP A O 1
ATOM 578 N N . ILE A 1 79 ? -8.534 -1.486 15.364 1.00 86.00 79 ILE A N 1
ATOM 579 C CA . ILE A 1 79 ? -7.234 -0.802 15.336 1.00 86.00 79 ILE A CA 1
ATOM 580 C C . ILE A 1 79 ? -6.916 -0.183 16.700 1.00 86.00 79 ILE A C 1
ATOM 582 O O . ILE A 1 79 ? -5.807 -0.363 17.193 1.00 86.00 79 ILE A O 1
ATOM 586 N N . ASN A 1 80 ? -7.866 0.531 17.308 1.00 87.25 80 ASN A N 1
ATOM 587 C CA . ASN A 1 80 ? -7.673 1.159 18.616 1.00 87.25 80 ASN A CA 1
ATOM 588 C C . ASN A 1 80 ? -7.439 0.113 19.719 1.00 87.25 80 ASN A C 1
ATOM 590 O O . ASN A 1 80 ? -6.538 0.263 20.540 1.00 87.25 80 ASN A O 1
ATOM 594 N N . GLU A 1 81 ? -8.206 -0.979 19.716 1.00 87.25 81 GLU A N 1
ATOM 595 C CA . GLU A 1 81 ? -8.036 -2.067 20.685 1.00 87.25 81 GLU A CA 1
ATOM 596 C C . GLU A 1 81 ? -6.654 -2.725 20.569 1.00 87.25 81 GLU A C 1
ATOM 598 O O . GLU A 1 81 ? -6.013 -2.969 21.595 1.00 87.25 81 GLU A O 1
ATOM 603 N N . LEU A 1 82 ? -6.170 -2.943 19.340 1.00 84.75 82 LEU A N 1
ATOM 604 C CA . LEU A 1 82 ? -4.871 -3.556 19.061 1.00 84.75 82 LEU A CA 1
ATOM 605 C C . LEU A 1 82 ? -3.687 -2.649 19.424 1.00 84.75 82 LEU A C 1
ATOM 607 O O . LEU A 1 82 ? -2.691 -3.130 19.959 1.00 84.75 82 LEU A O 1
ATOM 611 N N . THR A 1 83 ? -3.764 -1.352 19.115 1.00 83.38 83 THR A N 1
ATOM 612 C CA . THR A 1 83 ? -2.655 -0.408 19.344 1.00 83.38 83 THR A CA 1
ATOM 613 C C . THR A 1 83 ? -2.688 0.245 20.719 1.00 83.38 83 THR A C 1
ATOM 615 O O . THR A 1 83 ? -1.679 0.819 21.128 1.00 83.38 83 THR A O 1
ATOM 618 N N . GLN A 1 84 ? -3.830 0.186 21.419 1.00 83.06 84 GLN A N 1
ATOM 619 C CA . GLN A 1 84 ? -4.087 0.886 22.683 1.00 83.06 84 GLN A CA 1
ATOM 620 C C . GLN A 1 84 ? -3.789 2.397 22.583 1.00 83.06 84 GLN A C 1
ATOM 622 O O . GLN A 1 84 ? -3.324 3.019 23.539 1.00 83.06 84 GLN A O 1
ATOM 627 N N . SER A 1 85 ? -4.008 2.998 21.408 1.00 82.44 85 SER A N 1
ATOM 628 C CA . SER A 1 85 ? -3.618 4.377 21.114 1.00 82.44 85 SER A CA 1
ATOM 629 C C . SER A 1 85 ? -4.696 5.128 20.343 1.00 82.44 85 SER A C 1
ATOM 631 O O . SER A 1 85 ? -5.304 4.610 19.410 1.00 82.44 85 SER A O 1
ATOM 633 N N . ILE A 1 86 ? -4.858 6.411 20.679 1.00 79.88 86 ILE A N 1
ATOM 634 C CA . ILE A 1 86 ? -5.684 7.356 19.912 1.00 79.88 86 ILE A CA 1
ATOM 635 C C . ILE A 1 86 ? -5.068 7.707 18.547 1.00 79.88 86 ILE A C 1
ATOM 637 O O . ILE A 1 86 ? -5.715 8.348 17.720 1.00 79.88 86 ILE A O 1
ATOM 641 N N . LEU A 1 87 ? -3.801 7.340 18.326 1.00 79.44 87 LEU A N 1
ATOM 642 C 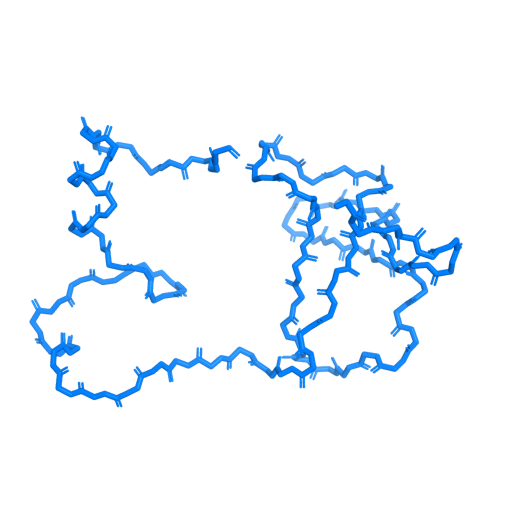CA . LEU A 1 87 ? -3.075 7.605 17.092 1.00 79.44 87 LEU A CA 1
ATOM 643 C C . LEU A 1 87 ? -3.214 6.439 16.118 1.00 79.44 87 LEU A C 1
ATOM 645 O O . LEU A 1 87 ? -3.142 5.268 16.485 1.00 79.44 87 LEU A O 1
ATOM 649 N N . TYR A 1 88 ? -3.342 6.788 14.841 1.00 77.50 88 TYR A N 1
ATOM 650 C CA . TYR A 1 88 ? -3.387 5.810 13.769 1.00 77.50 88 TYR A CA 1
ATOM 651 C C . TYR A 1 88 ? -2.009 5.150 13.591 1.00 77.50 88 TYR A C 1
ATOM 653 O O . TYR A 1 88 ? -1.043 5.877 13.325 1.00 77.50 88 TYR A O 1
ATOM 661 N N . PRO A 1 89 ? -1.887 3.812 13.683 1.00 70.50 89 PRO A N 1
ATOM 662 C CA . PRO A 1 89 ? -0.606 3.142 13.505 1.00 70.50 89 PRO A CA 1
ATOM 663 C C . PRO A 1 89 ? -0.090 3.385 12.086 1.00 70.50 89 PRO A C 1
ATOM 665 O O . PRO A 1 89 ? -0.769 3.118 11.089 1.00 70.50 89 PRO A O 1
ATOM 668 N N . LYS A 1 90 ? 1.122 3.928 11.983 1.00 62.47 90 LYS A N 1
ATOM 669 C CA . LYS A 1 90 ? 1.824 4.098 10.710 1.00 62.47 90 LYS A CA 1
ATOM 670 C C . LYS A 1 90 ? 2.696 2.875 10.476 1.00 62.47 90 LYS A C 1
ATOM 672 O O . LYS A 1 90 ? 3.903 2.959 10.633 1.00 62.47 90 LYS A O 1
ATOM 677 N N . GLY A 1 91 ? 2.024 1.782 10.128 1.00 59.75 91 GLY A N 1
ATOM 678 C CA . GLY A 1 91 ? 2.631 0.496 9.828 1.00 59.75 91 GLY A CA 1
ATOM 679 C C . GLY A 1 91 ? 3.375 -0.172 10.983 1.00 59.75 91 GLY A C 1
ATOM 680 O O . GLY A 1 91 ? 3.804 0.487 11.928 1.00 59.75 91 GLY A O 1
ATOM 681 N N . ASN A 1 92 ? 3.474 -1.497 10.918 1.00 45.97 92 ASN A N 1
ATOM 682 C CA . ASN A 1 92 ? 4.322 -2.308 11.797 1.00 45.97 92 ASN A CA 1
ATOM 683 C C . ASN A 1 92 ? 5.665 -2.653 11.143 1.00 45.97 92 ASN A C 1
ATOM 685 O O . ASN A 1 92 ? 5.685 -2.948 9.922 1.00 45.97 92 ASN A O 1
#

Foldseek 3Di:
DDDDPPLFKWWADDDPPDTDIPSCPPDDVQWDWDWAPFLPPDGDGGTTIGTPNDHQDDDDDPPPPPFDADPNRDGPVVQCVVVVDPDRDSTD

Organism: Polypedilum vanderplanki (NCBI:txid319348)